Protein AF-K1TEZ9-F1 (afdb_monomer_lite)

Radius of gyration: 16.06 Å; chains: 1; bounding box: 47×26×39 Å

pLDDT: mean 75.33, std 18.77, range [28.69, 91.0]

Secondary structure (DSSP, 8-state):
-------------SS-TTSHHHHHHHHHHHHHHHHHTT--EEEEEE-SS-TTHHHHHHHHHHTT-EEEEEEE-----SS-SPPPPPPP-

Structure (mmCIF, N/CA/C/O backbone):
data_AF-K1TEZ9-F1
#
_entry.id   AF-K1TEZ9-F1
#
loop_
_atom_site.group_PDB
_atom_site.id
_atom_site.type_symbol
_atom_site.label_atom_id
_atom_site.label_alt_id
_atom_site.label_comp_id
_atom_site.label_asym_id
_atom_site.label_entity_id
_atom_site.label_seq_id
_atom_site.pdbx_PDB_ins_code
_atom_site.Cartn_x
_atom_site.Cartn_y
_atom_site.Cartn_z
_atom_site.occupancy
_atom_site.B_iso_or_equiv
_atom_site.auth_seq_id
_atom_site.auth_comp_id
_atom_site.auth_asym_id
_atom_site.auth_atom_id
_atom_site.pdbx_PDB_model_num
ATOM 1 N N . MET A 1 1 ? -20.405 14.024 -1.669 1.00 32.03 1 MET A N 1
ATOM 2 C CA . MET A 1 1 ? -20.476 12.709 -0.987 1.00 32.03 1 MET A CA 1
ATOM 3 C C . MET A 1 1 ? -19.624 11.634 -1.680 1.00 32.03 1 MET A C 1
ATOM 5 O O . MET A 1 1 ? -19.879 10.452 -1.524 1.00 32.03 1 MET A O 1
ATOM 9 N N . LEU A 1 2 ? -18.575 12.040 -2.402 1.00 28.69 2 LEU A N 1
ATOM 10 C CA . LEU A 1 2 ? -17.471 11.186 -2.825 1.00 28.69 2 LEU A CA 1
ATOM 11 C C . LEU A 1 2 ? -16.252 11.747 -2.102 1.00 28.69 2 LEU A C 1
ATOM 13 O O . LEU A 1 2 ? -16.038 12.960 -2.157 1.00 28.69 2 LEU A O 1
ATOM 17 N N . PHE A 1 3 ? -15.494 10.901 -1.411 1.00 34.38 3 PHE A N 1
ATOM 18 C CA . PHE A 1 3 ? -14.162 11.229 -0.909 1.00 34.38 3 PHE A CA 1
ATOM 19 C C . PHE A 1 3 ? -13.234 11.487 -2.113 1.00 34.38 3 PHE A C 1
ATOM 21 O O . PHE A 1 3 ? -12.391 10.678 -2.465 1.00 34.38 3 PHE A O 1
ATOM 28 N N . HIS A 1 4 ? -13.412 12.629 -2.778 1.00 31.86 4 HIS A N 1
ATOM 29 C CA . HIS A 1 4 ? -12.387 13.289 -3.590 1.00 31.86 4 HIS A CA 1
ATOM 30 C C . HIS A 1 4 ? -11.5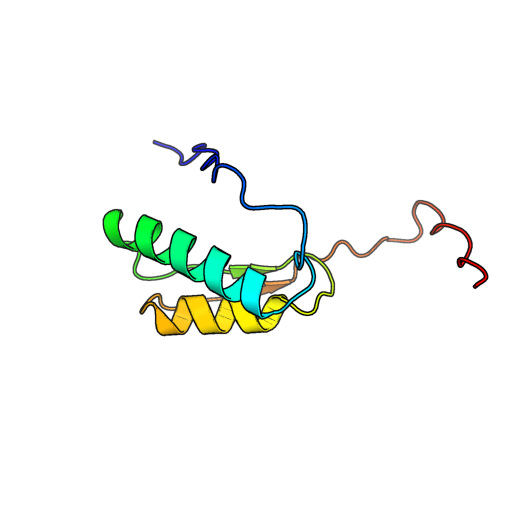00 14.178 -2.702 1.00 31.86 4 HIS A C 1
ATOM 32 O O . HIS A 1 4 ? -10.849 15.105 -3.176 1.00 31.86 4 HIS A O 1
ATOM 38 N N . GLY A 1 5 ? -11.472 13.897 -1.395 1.00 33.69 5 GLY A N 1
ATOM 39 C CA . GLY A 1 5 ? -10.514 14.477 -0.476 1.00 33.69 5 GLY A CA 1
ATOM 40 C C . GLY A 1 5 ? -9.137 13.950 -0.832 1.00 33.69 5 GLY A C 1
ATOM 41 O O . GLY A 1 5 ? -8.740 12.880 -0.376 1.00 33.69 5 GLY A O 1
ATOM 42 N N . GLN A 1 6 ? -8.411 14.711 -1.647 1.00 35.47 6 GLN A N 1
ATOM 43 C CA . GLN A 1 6 ? -6.966 14.738 -1.545 1.00 35.47 6 GLN A CA 1
ATOM 44 C C . GLN A 1 6 ? -6.656 15.076 -0.089 1.00 35.47 6 GLN A C 1
ATOM 46 O O . GLN A 1 6 ? -6.712 16.233 0.322 1.00 35.47 6 GLN A O 1
ATOM 51 N N . VAL A 1 7 ? -6.417 14.046 0.723 1.00 35.09 7 VAL A N 1
ATOM 52 C CA . VAL A 1 7 ? -5.757 14.218 2.007 1.00 35.09 7 VAL A CA 1
ATOM 53 C C . VAL A 1 7 ? -4.353 14.659 1.634 1.00 35.09 7 VAL A C 1
ATOM 55 O O . VAL A 1 7 ? -3.476 13.847 1.344 1.00 35.09 7 VAL A O 1
ATOM 58 N N . GLN A 1 8 ? -4.191 15.976 1.538 1.00 33.97 8 GLN A N 1
ATOM 59 C CA . GLN A 1 8 ? -2.916 16.658 1.494 1.00 33.97 8 GLN A CA 1
ATOM 60 C C . GLN A 1 8 ? -2.248 16.357 2.841 1.00 33.97 8 GLN A C 1
ATOM 62 O O . GLN A 1 8 ? -2.327 17.141 3.782 1.00 33.97 8 GLN A O 1
ATOM 67 N N . ALA A 1 9 ? -1.668 15.164 2.977 1.00 34.12 9 ALA A N 1
ATOM 68 C CA . ALA A 1 9 ? -0.746 14.875 4.056 1.00 34.12 9 ALA A CA 1
ATOM 69 C C . ALA A 1 9 ? 0.459 15.785 3.806 1.00 34.12 9 ALA A C 1
ATOM 71 O O . ALA A 1 9 ? 1.252 15.570 2.887 1.00 34.12 9 ALA A O 1
ATOM 72 N N . VAL A 1 10 ? 0.490 16.895 4.539 1.00 32.31 10 VAL A N 1
ATOM 73 C CA . VAL A 1 10 ? 1.550 17.892 4.488 1.00 32.31 10 VAL A CA 1
ATOM 74 C C . VAL A 1 10 ? 2.849 17.211 4.922 1.00 32.31 10 VAL A C 1
ATOM 76 O O . VAL A 1 10 ? 3.009 16.864 6.081 1.00 32.31 10 VAL A O 1
ATOM 79 N N . TRP A 1 11 ? 3.709 16.971 3.930 1.00 39.00 11 TRP A N 1
ATOM 80 C CA . TRP A 1 11 ? 5.172 17.008 3.956 1.00 39.00 11 TRP A CA 1
ATOM 81 C C . TRP A 1 11 ? 5.883 16.645 5.270 1.00 39.00 11 TRP A C 1
ATOM 83 O O . TRP A 1 11 ? 6.107 17.517 6.100 1.00 39.00 11 TRP A O 1
ATOM 93 N N . ASP A 1 12 ? 6.428 15.425 5.332 1.00 39.03 12 ASP A N 1
ATOM 94 C CA . ASP A 1 12 ? 7.635 15.129 6.112 1.00 39.03 12 ASP A CA 1
ATOM 95 C C . ASP A 1 12 ? 8.746 14.594 5.186 1.00 39.03 12 ASP A C 1
ATOM 97 O O . ASP A 1 12 ? 8.685 13.484 4.660 1.00 39.03 12 ASP A O 1
ATOM 101 N N . LEU A 1 13 ? 9.696 15.500 4.928 1.00 37.81 13 LEU A N 1
ATOM 102 C CA . LEU A 1 13 ? 11.149 15.375 4.736 1.00 37.81 13 LEU A CA 1
ATOM 103 C C . LEU A 1 13 ? 11.751 14.248 3.858 1.00 37.81 13 LEU A C 1
ATOM 105 O O . LEU A 1 13 ? 11.398 13.076 3.865 1.00 37.81 13 LEU A O 1
ATOM 109 N N . GLU A 1 14 ? 12.757 14.653 3.084 1.00 42.12 14 GLU A N 1
ATOM 110 C CA . GLU A 1 14 ? 13.416 13.977 1.958 1.00 42.12 14 GLU A CA 1
ATOM 111 C C . GLU A 1 14 ? 14.145 12.648 2.229 1.00 42.12 14 GLU A C 1
ATOM 113 O O . GLU A 1 14 ? 14.796 12.130 1.323 1.00 42.12 14 GLU A O 1
ATOM 118 N N . VAL A 1 15 ? 14.044 12.023 3.400 1.00 41.41 15 VAL A N 1
ATOM 119 C CA . VAL A 1 15 ? 14.919 10.888 3.731 1.00 41.41 15 VAL A CA 1
ATOM 120 C C . VAL A 1 15 ? 14.077 9.676 4.133 1.00 41.41 15 VAL A C 1
ATOM 122 O O . VAL A 1 15 ? 13.369 9.716 5.126 1.00 41.41 15 VAL A O 1
ATOM 125 N N . GLN A 1 16 ? 14.185 8.579 3.366 1.00 52.69 16 GLN A N 1
ATOM 126 C CA . GLN A 1 16 ? 13.594 7.240 3.608 1.00 52.69 16 GLN A CA 1
ATOM 127 C C . GLN A 1 16 ? 12.214 6.894 2.990 1.00 52.69 16 GLN A C 1
ATOM 129 O O . GLN A 1 16 ? 11.574 5.939 3.431 1.00 52.69 16 GLN A O 1
ATOM 134 N N . LYS A 1 17 ? 11.786 7.537 1.892 1.00 59.94 17 LYS A N 1
ATOM 135 C CA . LYS A 1 17 ? 10.545 7.170 1.151 1.00 59.94 17 LYS A CA 1
ATOM 136 C C . LYS A 1 17 ? 10.499 5.719 0.630 1.00 59.94 17 LYS A C 1
ATOM 138 O O . LYS A 1 17 ? 9.420 5.194 0.379 1.00 59.94 17 LYS A O 1
ATOM 143 N N . SER A 1 18 ? 11.652 5.066 0.476 1.00 68.12 18 SER A N 1
ATOM 144 C CA . SER A 1 18 ? 11.762 3.677 -0.008 1.00 68.12 18 SER A CA 1
ATOM 145 C C . SER A 1 18 ? 11.826 2.634 1.115 1.00 68.12 18 SER A C 1
ATOM 147 O O . SER A 1 18 ? 12.068 1.454 0.847 1.00 68.12 18 SER A O 1
ATOM 149 N N . THR A 1 19 ? 11.660 3.045 2.375 1.00 82.69 19 THR A N 1
ATOM 150 C CA . THR A 1 19 ? 11.732 2.125 3.517 1.00 82.69 19 THR A CA 1
ATOM 151 C C . THR A 1 19 ? 10.366 1.561 3.892 1.00 82.69 19 THR A C 1
ATOM 153 O O . THR A 1 19 ? 9.349 2.242 3.745 1.00 82.69 19 THR A O 1
ATOM 156 N N . PRO A 1 20 ? 10.320 0.328 4.428 1.00 83.38 20 PRO A N 1
ATOM 157 C CA . PRO A 1 20 ? 9.077 -0.248 4.935 1.00 83.38 20 PRO A CA 1
ATOM 158 C C . PRO A 1 20 ? 8.518 0.529 6.139 1.00 83.38 20 PRO A C 1
ATOM 160 O O . PRO A 1 20 ? 7.303 0.600 6.298 1.00 83.38 20 PRO A O 1
ATOM 163 N N . TYR A 1 21 ? 9.379 1.160 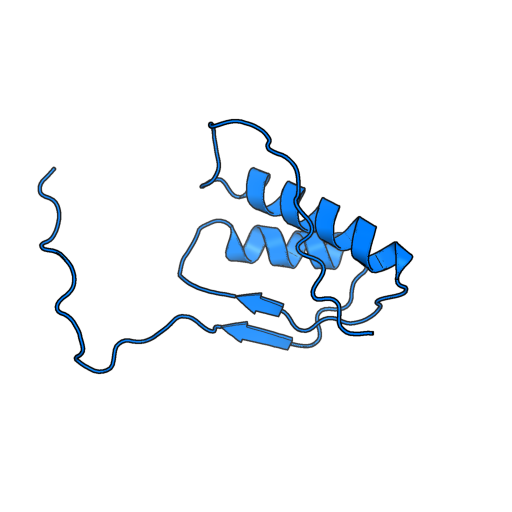6.947 1.00 83.88 21 TYR A N 1
ATOM 164 C CA . TYR A 1 21 ? 8.958 1.944 8.114 1.00 83.88 21 TYR A CA 1
ATOM 165 C C . TYR A 1 21 ? 8.135 3.179 7.721 1.00 83.88 21 TYR A C 1
ATOM 167 O O . TYR A 1 21 ? 7.076 3.433 8.291 1.00 83.88 21 TYR A O 1
ATOM 175 N N . ALA A 1 22 ? 8.561 3.901 6.680 1.00 84.06 22 ALA A N 1
ATOM 176 C CA . ALA A 1 22 ? 7.790 5.025 6.153 1.00 84.06 22 ALA A CA 1
ATOM 177 C C . ALA A 1 22 ? 6.405 4.585 5.637 1.00 84.06 22 ALA A C 1
ATOM 179 O O . ALA A 1 22 ? 5.412 5.281 5.851 1.00 84.06 22 ALA A O 1
ATOM 180 N N . ALA A 1 23 ? 6.322 3.408 5.003 1.00 84.19 23 ALA A N 1
ATOM 181 C CA . ALA A 1 23 ? 5.058 2.855 4.516 1.00 84.19 23 ALA A CA 1
ATOM 182 C C . ALA A 1 23 ? 4.089 2.508 5.660 1.00 84.19 23 ALA A C 1
ATOM 184 O O . ALA A 1 23 ? 2.892 2.768 5.543 1.00 84.19 23 ALA A O 1
ATOM 185 N N . GLN A 1 24 ? 4.604 1.972 6.771 1.00 85.81 24 GLN A N 1
ATOM 186 C CA . GLN A 1 24 ? 3.814 1.712 7.974 1.00 85.81 24 GLN A CA 1
ATOM 187 C C . GLN A 1 24 ? 3.233 3.007 8.557 1.00 85.81 24 GLN A C 1
ATOM 189 O O . GLN A 1 24 ? 2.022 3.100 8.734 1.00 85.81 24 GLN A O 1
ATOM 194 N N . MET A 1 25 ? 4.066 4.027 8.787 1.00 86.44 25 MET A N 1
ATOM 195 C CA . MET A 1 25 ? 3.621 5.305 9.366 1.00 86.44 25 MET A CA 1
ATOM 196 C C . MET A 1 25 ? 2.539 5.992 8.515 1.00 86.44 25 MET A C 1
ATOM 198 O O . MET A 1 25 ? 1.557 6.529 9.041 1.00 86.44 25 MET A O 1
ATOM 202 N N . ALA A 1 26 ? 2.688 5.942 7.188 1.00 84.50 26 ALA A N 1
ATOM 203 C CA . ALA A 1 26 ? 1.692 6.462 6.255 1.00 84.50 26 ALA A CA 1
ATOM 204 C C . ALA A 1 26 ? 0.364 5.686 6.336 1.00 84.50 26 ALA A C 1
ATOM 206 O O . ALA A 1 26 ? -0.707 6.296 6.387 1.00 84.50 26 ALA A O 1
ATOM 207 N N . ALA A 1 27 ? 0.427 4.352 6.388 1.00 86.75 27 ALA A N 1
ATOM 208 C CA . ALA A 1 27 ? -0.748 3.493 6.504 1.00 86.75 27 ALA A CA 1
ATOM 209 C C . ALA A 1 27 ? -1.488 3.689 7.837 1.00 86.75 27 ALA A C 1
ATOM 211 O O . ALA A 1 27 ? -2.713 3.779 7.841 1.00 86.75 27 ALA A O 1
ATOM 212 N N . GLU A 1 28 ? -0.770 3.834 8.953 1.00 85.44 28 GLU A N 1
ATOM 213 C CA . GLU A 1 28 ? -1.365 4.102 10.268 1.00 85.44 28 GLU A CA 1
ATOM 214 C C . GLU A 1 28 ? -2.099 5.444 10.306 1.00 85.44 28 GLU A C 1
ATOM 216 O O . GLU A 1 28 ? -3.198 5.551 10.851 1.00 85.44 28 GLU A O 1
ATOM 221 N N . THR A 1 29 ? -1.515 6.481 9.704 1.00 86.19 29 THR A N 1
ATOM 222 C CA . THR A 1 29 ? -2.144 7.806 9.635 1.00 86.19 29 THR A CA 1
ATOM 223 C C . THR A 1 29 ? -3.429 7.758 8.807 1.00 86.19 29 THR A C 1
ATOM 225 O O . THR A 1 29 ? -4.461 8.289 9.222 1.00 86.19 29 THR A O 1
ATOM 228 N N . ALA A 1 30 ? -3.395 7.055 7.670 1.00 84.00 30 ALA A N 1
ATOM 229 C CA . ALA A 1 30 ? -4.571 6.836 6.834 1.00 84.00 30 ALA A CA 1
ATOM 230 C C . ALA A 1 30 ? -5.655 6.015 7.558 1.00 84.00 30 ALA A C 1
ATOM 232 O O . ALA A 1 30 ? -6.833 6.366 7.496 1.00 84.00 30 ALA A O 1
ATOM 233 N N . ALA A 1 31 ? -5.268 4.967 8.290 1.00 85.50 31 ALA A N 1
ATOM 234 C CA . ALA A 1 31 ? -6.191 4.142 9.064 1.00 85.50 31 ALA A CA 1
ATOM 235 C C . ALA A 1 31 ? -6.866 4.932 10.193 1.00 85.50 31 ALA A C 1
ATOM 237 O O . ALA A 1 31 ? -8.077 4.835 10.371 1.00 85.50 31 ALA A O 1
ATOM 238 N N . LYS A 1 32 ? -6.119 5.778 10.914 1.00 85.12 32 LYS A N 1
ATOM 239 C CA . LYS A 1 32 ? -6.681 6.648 11.962 1.00 85.12 32 LYS A CA 1
ATOM 240 C C . LYS A 1 32 ? -7.740 7.598 11.405 1.00 85.12 32 LYS A C 1
ATOM 242 O O . LYS A 1 32 ? -8.797 7.744 12.011 1.00 85.12 32 LYS A O 1
ATOM 247 N N . ALA A 1 33 ? -7.498 8.193 10.236 1.00 84.75 33 ALA A N 1
ATOM 248 C CA . ALA A 1 33 ? -8.503 9.011 9.559 1.00 84.75 33 ALA A CA 1
ATOM 249 C C . ALA A 1 33 ? -9.724 8.176 9.124 1.00 84.75 33 ALA A C 1
ATOM 251 O O . ALA A 1 33 ? -10.862 8.603 9.297 1.00 84.75 33 ALA A O 1
ATOM 252 N N . ALA A 1 34 ? -9.506 6.959 8.620 1.00 83.31 34 ALA A N 1
ATOM 253 C CA . ALA A 1 34 ? -10.568 6.042 8.206 1.00 83.31 34 ALA A CA 1
ATOM 254 C C . ALA A 1 34 ? -11.472 5.581 9.368 1.00 83.31 34 ALA A C 1
ATOM 256 O O . ALA A 1 34 ? -12.687 5.462 9.188 1.00 83.31 34 ALA A O 1
ATOM 257 N N . LEU A 1 35 ? -10.909 5.381 10.565 1.00 81.75 35 LEU A N 1
ATOM 258 C CA . LEU A 1 35 ? -11.656 5.001 11.770 1.00 81.75 35 LEU A CA 1
ATOM 259 C C . LEU A 1 35 ? -12.661 6.077 12.196 1.00 81.75 35 LEU A C 1
ATOM 261 O O . LEU A 1 35 ? -13.780 5.742 12.583 1.00 81.75 35 LEU A O 1
ATOM 265 N N 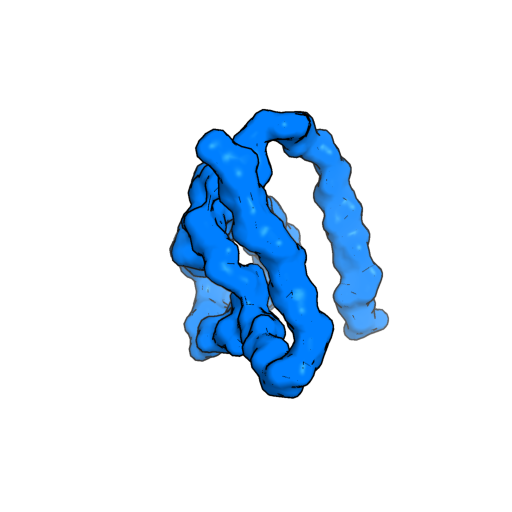. VAL A 1 36 ? -12.314 7.363 12.056 1.00 83.31 3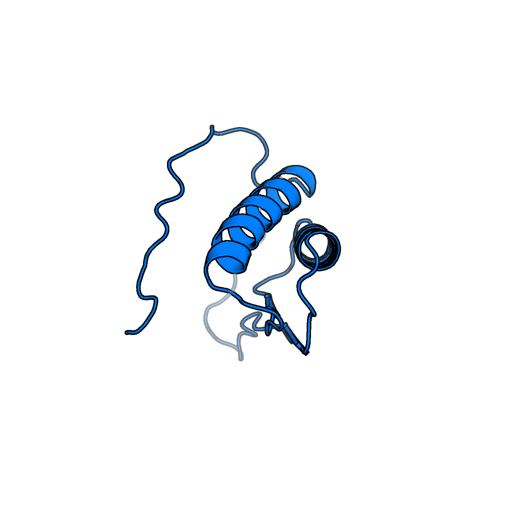6 VAL A N 1
ATOM 266 C CA . VAL A 1 36 ? -13.240 8.484 12.327 1.00 83.31 36 VAL A CA 1
ATOM 267 C C . VAL A 1 36 ? -14.477 8.414 11.425 1.00 83.31 36 VAL A C 1
ATOM 269 O O . VAL A 1 36 ? -15.565 8.833 11.812 1.00 83.31 36 VAL A O 1
ATOM 272 N N . HIS A 1 37 ? -14.333 7.833 10.235 1.00 80.12 37 HIS A N 1
ATOM 273 C CA . HIS A 1 37 ? -15.415 7.652 9.273 1.00 80.12 37 HIS A CA 1
ATOM 274 C C . HIS A 1 37 ? -16.159 6.314 9.418 1.00 80.12 37 HIS A C 1
ATOM 276 O O . HIS A 1 37 ? -17.054 6.031 8.624 1.00 80.12 37 HIS A O 1
ATOM 282 N N . GLY A 1 38 ? -15.830 5.500 10.428 1.00 80.75 38 GLY A N 1
ATOM 283 C CA . GLY A 1 38 ? -16.527 4.244 10.720 1.00 80.75 38 GLY A CA 1
ATOM 284 C C . GLY A 1 38 ? -16.254 3.119 9.717 1.00 80.75 38 GLY A C 1
ATOM 285 O O . GLY A 1 38 ? -17.060 2.194 9.600 1.00 80.75 38 GLY A O 1
ATOM 286 N N . LEU A 1 39 ? -15.141 3.189 8.981 1.00 78.69 39 LEU A N 1
ATOM 287 C CA . LEU A 1 39 ? -14.746 2.153 8.030 1.00 78.69 39 LEU A CA 1
ATOM 288 C C . LEU A 1 39 ? -14.304 0.887 8.775 1.00 78.69 39 LEU A C 1
ATOM 290 O O . LEU A 1 39 ? -13.329 0.908 9.519 1.00 78.69 39 LEU A O 1
ATOM 294 N N . LYS A 1 40 ? -15.032 -0.213 8.557 1.00 80.38 40 LYS A N 1
ATOM 295 C CA . LYS A 1 40 ? -14.742 -1.532 9.150 1.00 80.38 40 LYS A CA 1
ATOM 296 C C . LYS A 1 40 ? -14.003 -2.461 8.194 1.00 80.38 40 LYS A C 1
ATOM 298 O O . LYS A 1 40 ? -13.198 -3.271 8.630 1.00 80.38 40 LYS A O 1
ATOM 303 N N . SER A 1 41 ? -14.267 -2.330 6.897 1.00 84.12 41 SER A N 1
ATOM 304 C CA . SER A 1 41 ? -13.775 -3.249 5.873 1.00 84.12 41 SER A CA 1
ATOM 305 C C . SER A 1 41 ? -13.274 -2.470 4.664 1.00 84.12 41 SER A C 1
ATOM 307 O O . SER A 1 41 ? -13.945 -1.535 4.221 1.00 84.12 41 SER A O 1
ATOM 309 N N . VAL A 1 42 ? -12.097 -2.827 4.143 1.00 83.81 42 VAL A N 1
ATOM 310 C CA . VAL A 1 42 ? -11.440 -2.094 3.050 1.00 83.81 42 VAL A CA 1
ATOM 311 C C . VAL A 1 42 ? -10.867 -3.055 2.006 1.00 83.81 42 VAL A C 1
ATOM 313 O O . VAL A 1 42 ? -10.291 -4.095 2.332 1.00 83.81 42 VAL A O 1
ATOM 316 N N . ASP A 1 43 ? -11.007 -2.673 0.737 1.00 86.44 43 ASP A N 1
ATOM 317 C CA . ASP A 1 43 ? -10.332 -3.304 -0.396 1.00 86.44 43 ASP A CA 1
ATOM 318 C C . ASP A 1 43 ? -8.990 -2.616 -0.658 1.00 86.44 43 ASP A C 1
ATOM 320 O O . ASP A 1 43 ? -8.923 -1.406 -0.893 1.00 86.44 43 ASP A O 1
ATOM 324 N N . VAL A 1 44 ? -7.906 -3.390 -0.639 1.00 86.06 44 VAL A N 1
ATOM 325 C CA . VAL A 1 44 ? -6.549 -2.868 -0.805 1.00 86.06 44 VAL A CA 1
ATOM 326 C C . VAL A 1 44 ? -6.103 -3.028 -2.253 1.00 86.06 44 VAL A C 1
ATOM 328 O O . VAL A 1 44 ? -5.951 -4.140 -2.759 1.00 86.06 44 VAL A O 1
ATOM 331 N N . PHE A 1 45 ? -5.829 -1.901 -2.907 1.00 88.06 45 PHE A N 1
ATOM 332 C CA . PHE A 1 45 ? -5.268 -1.856 -4.255 1.00 88.06 45 PHE A CA 1
ATOM 333 C C . PHE A 1 45 ? -3.785 -1.500 -4.191 1.00 88.06 45 PHE A C 1
ATOM 335 O O . PHE A 1 45 ? -3.419 -0.382 -3.829 1.00 88.06 45 PHE A O 1
ATOM 342 N N . VAL A 1 46 ? -2.923 -2.442 -4.565 1.00 86.69 46 VAL A N 1
ATOM 343 C CA . VAL A 1 46 ? -1.472 -2.233 -4.587 1.00 86.69 46 VAL A CA 1
ATOM 344 C C . VAL A 1 46 ? -1.014 -1.926 -6.004 1.00 86.69 46 VAL A C 1
ATOM 346 O O . VAL A 1 46 ? -1.448 -2.576 -6.948 1.00 86.69 46 VAL A O 1
ATOM 349 N N . LYS A 1 47 ? -0.106 -0.960 -6.161 1.00 84.62 47 LYS A N 1
ATOM 350 C CA . LYS A 1 47 ? 0.539 -0.667 -7.443 1.00 84.62 47 LYS A CA 1
ATOM 351 C C . LYS A 1 47 ? 2.047 -0.833 -7.347 1.00 84.62 47 LYS A C 1
ATOM 353 O O . LYS A 1 47 ? 2.693 -0.156 -6.554 1.00 84.62 47 LYS A O 1
ATOM 358 N N . GLY A 1 48 ? 2.590 -1.650 -8.242 1.00 76.38 48 GLY A N 1
ATOM 359 C CA . GLY A 1 48 ? 4.018 -1.779 -8.477 1.00 76.38 48 GLY A CA 1
ATOM 360 C C . GLY A 1 48 ? 4.746 -2.670 -7.464 1.00 76.38 48 GLY A C 1
ATOM 361 O O . GLY A 1 48 ? 4.283 -2.883 -6.340 1.00 76.38 48 GLY A O 1
ATOM 362 N N . PRO A 1 49 ? 5.918 -3.198 -7.852 1.00 80.19 49 PRO A N 1
ATOM 363 C CA . PRO A 1 49 ? 6.807 -3.889 -6.933 1.00 80.19 49 PRO A CA 1
ATOM 364 C C . PRO A 1 49 ? 7.514 -2.873 -6.022 1.00 80.19 49 PRO A C 1
ATOM 366 O O . PRO A 1 49 ? 8.096 -1.898 -6.498 1.00 80.19 49 PRO A O 1
ATOM 369 N N . GLY A 1 50 ? 7.489 -3.101 -4.708 1.00 80.94 50 GLY A N 1
ATOM 370 C CA . GLY A 1 50 ? 8.149 -2.224 -3.741 1.00 80.94 50 GLY A CA 1
ATOM 371 C C . GLY A 1 50 ? 8.204 -2.817 -2.335 1.00 80.94 50 GLY A C 1
ATOM 372 O O . GLY A 1 50 ? 7.332 -3.586 -1.933 1.00 80.94 50 GLY A O 1
ATOM 373 N N . SER A 1 51 ? 9.226 -2.422 -1.576 1.00 78.62 51 SER A N 1
ATOM 374 C CA . SER A 1 51 ? 9.495 -2.848 -0.191 1.00 78.62 51 SER A CA 1
ATOM 375 C C . SER A 1 51 ? 8.384 -2.480 0.803 1.00 78.62 51 SER A C 1
ATOM 377 O O . SER A 1 51 ? 8.256 -3.116 1.844 1.00 78.62 51 SER A O 1
ATOM 379 N N . GLY A 1 52 ? 7.567 -1.469 0.493 1.00 83.38 52 GLY A N 1
ATOM 380 C CA . GLY A 1 52 ? 6.489 -0.985 1.362 1.00 83.38 52 GLY A CA 1
ATOM 381 C C . GLY A 1 52 ? 5.160 -1.741 1.254 1.00 83.38 52 GLY A C 1
ATOM 382 O O . GLY A 1 52 ? 4.265 -1.485 2.055 1.00 83.38 52 GLY A O 1
ATOM 383 N N . ARG A 1 53 ? 5.005 -2.665 0.291 1.00 84.12 53 ARG A N 1
ATOM 384 C CA . ARG A 1 53 ? 3.722 -3.338 0.011 1.00 84.12 53 ARG A CA 1
ATOM 385 C C . ARG A 1 53 ? 3.176 -4.095 1.217 1.00 84.12 53 ARG A C 1
ATOM 387 O O . ARG A 1 53 ? 2.045 -3.869 1.630 1.00 84.12 53 ARG A O 1
ATOM 394 N N . GLU A 1 54 ? 3.971 -5.004 1.767 1.00 85.38 54 GLU A N 1
ATOM 395 C CA . GLU A 1 54 ? 3.522 -5.841 2.882 1.00 85.38 54 GLU A CA 1
ATOM 396 C C . GLU A 1 54 ? 3.456 -5.064 4.194 1.00 85.38 54 GLU A C 1
ATOM 398 O O . GLU A 1 54 ? 2.536 -5.276 4.980 1.00 85.38 54 GLU A O 1
ATOM 403 N N . ALA A 1 55 ? 4.396 -4.140 4.413 1.00 86.88 55 ALA A N 1
ATOM 404 C CA . ALA A 1 55 ? 4.428 -3.309 5.612 1.00 86.88 55 ALA A CA 1
ATOM 405 C C . ALA A 1 55 ? 3.144 -2.476 5.753 1.00 86.88 55 ALA A C 1
ATOM 407 O O . ALA A 1 55 ? 2.548 -2.449 6.827 1.00 86.88 55 ALA A O 1
ATOM 408 N N . ALA A 1 56 ? 2.665 -1.878 4.657 1.00 85.38 56 ALA A N 1
ATOM 409 C CA . ALA A 1 56 ? 1.420 -1.116 4.651 1.00 85.38 56 ALA A CA 1
ATOM 410 C C . ALA A 1 56 ? 0.189 -1.997 4.926 1.00 85.38 56 ALA A C 1
ATOM 412 O O . ALA A 1 56 ? -0.656 -1.631 5.736 1.00 85.38 56 ALA A O 1
ATOM 413 N N . ILE A 1 57 ? 0.094 -3.177 4.299 1.00 87.12 57 ILE A N 1
ATOM 414 C CA . ILE A 1 57 ? -1.048 -4.091 4.494 1.00 87.12 57 ILE A CA 1
ATOM 415 C C . ILE A 1 57 ? -1.129 -4.560 5.950 1.00 87.12 57 ILE A C 1
ATOM 417 O O . ILE A 1 57 ? -2.204 -4.545 6.547 1.00 87.12 57 ILE A O 1
ATOM 421 N N . ARG A 1 58 ? 0.011 -4.934 6.540 1.00 87.75 58 ARG A N 1
ATOM 422 C CA . ARG A 1 58 ? 0.072 -5.372 7.940 1.00 87.75 58 ARG A CA 1
ATOM 423 C C . ARG A 1 58 ? -0.276 -4.240 8.906 1.00 87.75 58 ARG A C 1
ATOM 425 O O . ARG A 1 58 ? -0.980 -4.477 9.880 1.00 87.75 58 ARG A O 1
ATOM 432 N N . ALA A 1 59 ? 0.167 -3.015 8.623 1.00 87.88 59 ALA A N 1
ATOM 433 C CA . ALA A 1 59 ? -0.165 -1.845 9.432 1.00 87.88 59 ALA A CA 1
ATOM 434 C C . ALA A 1 59 ? -1.675 -1.547 9.429 1.00 87.88 59 ALA A C 1
ATOM 436 O O . ALA A 1 59 ? -2.251 -1.284 10.481 1.00 87.88 59 ALA A O 1
ATOM 437 N N . LEU A 1 60 ? -2.339 -1.665 8.271 1.00 85.38 60 LEU A N 1
ATOM 438 C CA . LEU A 1 60 ? -3.795 -1.501 8.167 1.00 85.38 60 LEU A CA 1
ATOM 439 C C . LEU A 1 60 ? -4.553 -2.544 9.003 1.00 85.38 60 LEU A C 1
ATOM 441 O O . LEU A 1 60 ? -5.499 -2.190 9.707 1.00 85.38 60 LEU A O 1
ATOM 445 N N . GLN A 1 61 ? -4.102 -3.802 8.978 1.00 86.56 61 GLN A N 1
ATOM 446 C CA . GLN A 1 61 ? -4.665 -4.867 9.815 1.00 86.56 61 GLN A CA 1
ATOM 447 C C . GLN A 1 61 ? -4.437 -4.601 11.311 1.00 86.56 61 GLN A C 1
ATOM 449 O O . GLN A 1 61 ? -5.350 -4.777 12.114 1.00 86.56 61 GLN A O 1
ATOM 454 N N . ALA A 1 62 ? -3.249 -4.122 11.694 1.00 86.69 62 ALA A N 1
ATOM 455 C CA . ALA A 1 62 ? -2.926 -3.783 13.082 1.00 86.69 62 ALA A CA 1
ATOM 456 C C . ALA A 1 62 ? -3.779 -2.626 13.634 1.00 86.69 62 ALA A C 1
ATOM 458 O O . ALA A 1 62 ? -4.054 -2.579 14.831 1.00 86.69 62 ALA A O 1
ATOM 459 N N . CYS A 1 63 ? -4.238 -1.713 12.772 1.00 82.25 63 CYS A N 1
ATOM 460 C CA . CYS A 1 63 ? -5.166 -0.643 13.140 1.00 82.25 63 CYS A CA 1
ATOM 461 C C . CYS A 1 63 ? -6.633 -1.098 13.282 1.00 82.25 63 CYS A C 1
ATOM 463 O O . CYS A 1 63 ? -7.487 -0.262 13.575 1.00 82.25 63 CYS A O 1
ATOM 465 N N . GLY A 1 64 ? -6.937 -2.389 13.100 1.00 81.12 64 GLY A N 1
ATOM 466 C CA . GLY A 1 64 ? -8.280 -2.942 13.303 1.00 81.12 64 GLY A CA 1
ATOM 467 C C . GLY A 1 64 ? -9.229 -2.757 12.117 1.00 81.12 64 GLY A C 1
ATOM 468 O O . GLY A 1 64 ? -10.442 -2.745 12.308 1.00 81.12 64 GLY A O 1
ATOM 469 N N . ILE A 1 65 ? -8.688 -2.590 10.907 1.00 84.94 65 ILE A N 1
ATOM 470 C CA . ILE A 1 65 ? -9.461 -2.559 9.662 1.00 84.94 65 ILE A CA 1
ATOM 471 C C . ILE A 1 65 ? -9.392 -3.941 9.006 1.00 84.94 65 ILE A C 1
ATOM 473 O O . ILE A 1 65 ? -8.300 -4.443 8.723 1.00 84.94 65 ILE A O 1
ATOM 477 N N . ASP A 1 66 ? -10.549 -4.533 8.707 1.00 84.50 66 ASP A N 1
ATOM 478 C CA . ASP A 1 66 ? -10.617 -5.821 8.022 1.00 84.50 66 ASP A CA 1
ATOM 479 C C . ASP A 1 66 ? -10.283 -5.665 6.534 1.00 84.50 66 ASP A C 1
ATOM 481 O O . ASP A 1 66 ? -10.950 -4.949 5.779 1.00 84.50 66 ASP A O 1
ATOM 485 N N . VAL A 1 67 ? -9.241 -6.365 6.090 1.00 84.25 67 VAL A N 1
ATOM 486 C CA . VAL A 1 67 ? -8.838 -6.398 4.680 1.00 84.25 67 VAL A CA 1
ATOM 487 C C . VAL A 1 67 ? -9.628 -7.494 3.971 1.00 84.25 67 VAL A C 1
ATOM 489 O O . VAL A 1 67 ? -9.367 -8.677 4.175 1.00 84.25 67 VAL A O 1
ATOM 492 N N . VAL A 1 68 ? -10.587 -7.102 3.128 1.00 86.38 68 VAL A N 1
ATOM 493 C CA . VAL A 1 68 ? -11.480 -8.047 2.427 1.00 86.38 68 VAL A CA 1
ATOM 494 C C . VAL A 1 68 ? -10.814 -8.618 1.183 1.00 86.38 68 VAL A C 1
ATOM 496 O O . VAL A 1 68 ? -10.880 -9.819 0.925 1.00 86.38 68 VAL A O 1
ATOM 499 N N . SER A 1 69 ? -10.152 -7.766 0.400 1.00 85.62 69 SER A N 1
ATOM 500 C CA . SER A 1 69 ? -9.434 -8.200 -0.791 1.00 85.62 69 SER A CA 1
ATOM 501 C C . SER A 1 69 ? -8.136 -7.429 -0.986 1.00 85.62 69 SER A C 1
ATOM 503 O O . SER A 1 69 ? -8.025 -6.249 -0.653 1.00 85.62 69 SER A O 1
ATOM 505 N N . ILE A 1 70 ? -7.137 -8.122 -1.533 1.00 87.12 70 ILE A N 1
ATOM 506 C CA . ILE A 1 70 ? -5.862 -7.536 -1.942 1.00 87.12 70 ILE A CA 1
ATOM 507 C C . ILE A 1 70 ? -5.769 -7.708 -3.453 1.00 87.12 70 ILE A C 1
ATOM 509 O O . ILE A 1 70 ? -5.630 -8.825 -3.951 1.00 87.12 70 ILE A O 1
ATOM 513 N N . LYS A 1 71 ? -5.856 -6.601 -4.189 1.00 86.88 71 LYS A N 1
ATOM 514 C CA . LYS A 1 71 ? -5.760 -6.582 -5.650 1.00 86.88 71 LYS A CA 1
ATOM 515 C C . LYS A 1 71 ? -4.470 -5.901 -6.070 1.00 86.88 71 LYS A C 1
ATOM 517 O O . LYS A 1 71 ? -4.218 -4.746 -5.730 1.00 86.88 71 LYS A O 1
ATOM 522 N N . ASP A 1 72 ? -3.656 -6.623 -6.828 1.00 85.56 72 ASP A N 1
ATOM 523 C CA . ASP A 1 72 ? -2.485 -6.055 -7.480 1.00 85.56 72 ASP A CA 1
ATOM 524 C C . ASP A 1 72 ? -2.897 -5.408 -8.800 1.00 85.56 72 ASP A C 1
ATOM 526 O O . ASP A 1 72 ? -3.357 -6.082 -9.718 1.00 85.56 72 ASP A O 1
ATOM 530 N N . VAL A 1 73 ? -2.743 -4.093 -8.882 1.00 85.00 73 VAL A N 1
ATOM 531 C CA . VAL A 1 73 ? -3.037 -3.284 -10.067 1.00 85.00 73 VAL A CA 1
ATOM 532 C C . VAL A 1 73 ? -1.732 -2.787 -10.694 1.00 85.00 73 VAL A C 1
ATOM 534 O O . VAL A 1 73 ? -1.658 -1.673 -11.219 1.00 85.00 73 VAL A O 1
ATOM 537 N N . THR A 1 74 ? -0.663 -3.5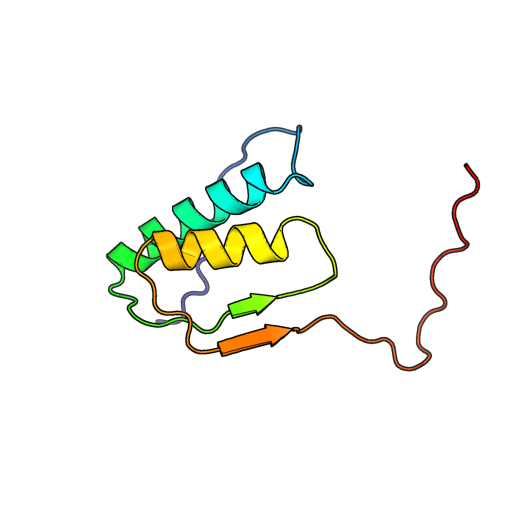86 -10.606 1.00 85.31 74 THR A N 1
ATOM 538 C CA . THR A 1 74 ? 0.593 -3.301 -11.301 1.00 85.31 74 THR A CA 1
ATOM 539 C C . THR A 1 74 ? 0.353 -3.315 -12.814 1.00 85.31 74 THR A C 1
ATOM 541 O O . THR A 1 74 ? -0.078 -4.336 -13.352 1.00 85.31 74 THR A O 1
ATOM 544 N N . PRO A 1 75 ? 0.617 -2.205 -13.527 1.00 84.06 75 PRO A N 1
ATOM 545 C CA . PRO A 1 75 ? 0.401 -2.153 -14.965 1.00 84.06 75 PRO A CA 1
ATOM 546 C C . PRO A 1 75 ? 1.380 -3.096 -15.670 1.00 84.06 75 PRO A C 1
ATOM 548 O O . PRO A 1 75 ? 2.593 -2.891 -15.620 1.00 84.06 75 PRO A O 1
ATOM 551 N N . VAL A 1 76 ? 0.852 -4.124 -16.337 1.00 83.94 76 VAL A N 1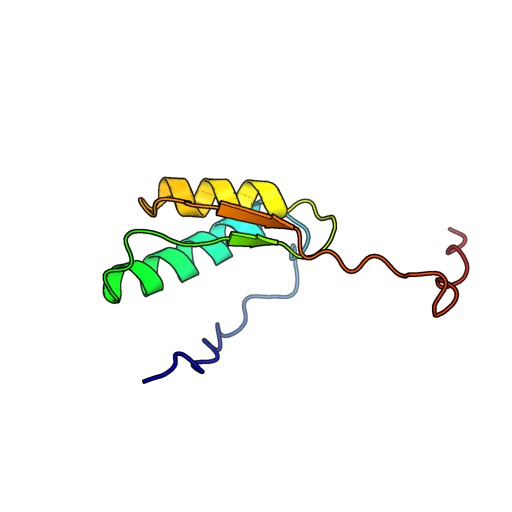
ATOM 552 C CA . VAL A 1 76 ? 1.630 -5.016 -17.203 1.00 83.94 76 VAL A CA 1
ATOM 553 C C . VAL A 1 76 ? 1.619 -4.434 -18.620 1.00 83.94 76 VAL A C 1
ATOM 555 O O . VAL A 1 76 ? 0.554 -4.348 -19.232 1.00 83.94 76 VAL A O 1
ATOM 558 N N . PRO A 1 77 ? 2.767 -3.998 -19.166 1.00 83.75 77 PRO A N 1
ATOM 559 C CA . PRO A 1 77 ? 2.808 -3.448 -20.513 1.00 83.75 77 PRO A CA 1
ATOM 560 C C . PRO A 1 77 ? 2.687 -4.566 -21.561 1.00 83.75 77 PRO A C 1
ATOM 562 O O . PRO A 1 77 ? 3.569 -5.414 -21.683 1.00 83.75 77 PRO A O 1
ATOM 565 N N . HIS A 1 78 ? 1.627 -4.539 -22.370 1.00 81.06 78 HIS A N 1
ATOM 566 C CA . HIS A 1 78 ? 1.460 -5.423 -23.529 1.00 81.06 78 HIS A CA 1
ATOM 567 C C . HIS A 1 78 ? 2.269 -4.893 -24.724 1.00 81.06 78 HIS A C 1
ATOM 569 O O . HIS A 1 78 ? 1.729 -4.194 -25.574 1.00 81.06 78 HIS A O 1
ATOM 575 N N . ASN A 1 79 ? 3.581 -5.163 -24.754 1.00 78.56 79 ASN A N 1
ATOM 576 C CA . ASN A 1 79 ? 4.503 -4.750 -25.831 1.00 78.56 79 ASN A CA 1
ATOM 577 C C . ASN A 1 79 ? 4.394 -3.260 -26.240 1.00 78.56 79 ASN A C 1
ATOM 579 O O . ASN A 1 79 ? 4.502 -2.920 -27.415 1.00 78.56 79 ASN A O 1
ATOM 583 N N . GLY A 1 80 ? 4.164 -2.376 -25.259 1.00 83.38 80 GLY A N 1
ATOM 584 C CA . GLY A 1 80 ? 4.054 -0.926 -25.450 1.00 83.38 80 GLY A CA 1
ATOM 585 C C . GLY A 1 80 ? 5.414 -0.221 -25.565 1.00 83.38 80 GLY A C 1
ATOM 586 O O . GLY A 1 80 ? 6.333 -0.695 -26.229 1.00 83.38 80 GLY A O 1
ATOM 587 N N . CYS A 1 81 ? 5.569 0.929 -24.903 1.00 79.19 81 CYS A N 1
ATOM 588 C CA . CYS A 1 81 ? 6.823 1.686 -24.916 1.00 79.19 81 CYS A CA 1
ATOM 589 C C . CYS A 1 81 ? 8.006 0.840 -24.417 1.00 79.19 81 CYS A C 1
ATOM 591 O O . CYS A 1 81 ? 7.944 0.222 -23.352 1.00 79.19 81 CYS A O 1
ATOM 593 N N . ARG A 1 82 ? 9.114 0.857 -25.170 1.00 87.81 82 ARG A N 1
ATOM 594 C CA . ARG A 1 82 ? 10.365 0.193 -24.788 1.00 87.81 82 ARG A CA 1
ATOM 595 C C . ARG A 1 82 ? 10.834 0.717 -23.420 1.00 87.81 82 ARG A C 1
ATOM 597 O O . ARG A 1 82 ? 11.040 1.927 -23.298 1.00 87.81 82 ARG A O 1
ATOM 604 N N . PRO A 1 83 ? 11.064 -0.155 -22.418 1.00 86.56 83 PRO A N 1
ATOM 605 C CA . PRO A 1 83 ? 11.639 0.261 -21.146 1.00 86.56 83 PRO A CA 1
ATOM 606 C C . PRO A 1 83 ? 12.968 1.000 -21.349 1.00 86.56 83 PRO A C 1
ATOM 608 O O . PRO A 1 83 ? 13.724 0.661 -22.270 1.00 86.56 83 PRO A O 1
ATOM 611 N N . PRO A 1 84 ? 13.278 2.002 -20.508 1.00 89.81 84 PRO A N 1
ATOM 612 C CA . PRO A 1 84 ? 14.508 2.768 -20.632 1.00 89.81 84 PRO A CA 1
ATOM 613 C C . PRO A 1 84 ? 15.724 1.839 -20.604 1.00 89.81 84 PRO A C 1
ATOM 615 O O . PRO A 1 84 ? 15.751 0.830 -19.894 1.00 89.81 84 PRO A O 1
ATOM 618 N N . LYS A 1 85 ? 16.740 2.176 -21.407 1.00 91.00 85 LYS A N 1
ATOM 619 C CA . LYS A 1 85 ? 17.991 1.412 -21.485 1.00 91.00 85 LYS A CA 1
ATOM 620 C C . LYS A 1 85 ? 18.525 1.177 -20.071 1.00 91.00 85 LYS A C 1
ATOM 622 O O . LYS A 1 85 ? 18.650 2.127 -19.301 1.00 91.00 85 LYS A O 1
ATOM 627 N N . ARG A 1 86 ? 18.856 -0.081 -19.750 1.00 89.19 86 ARG A N 1
ATOM 628 C CA . ARG A 1 86 ? 19.412 -0.464 -18.444 1.00 89.19 86 ARG A CA 1
ATOM 629 C C . ARG A 1 86 ? 20.549 0.489 -18.078 1.00 89.19 86 ARG A C 1
ATOM 631 O O . ARG A 1 86 ? 21.506 0.635 -18.845 1.00 89.19 86 ARG A O 1
ATOM 638 N N . ARG A 1 87 ? 20.422 1.137 -16.919 1.00 87.69 87 ARG A N 1
ATOM 639 C CA . ARG A 1 87 ? 21.446 2.033 -16.386 1.00 87.69 87 ARG A CA 1
ATOM 640 C C . ARG A 1 87 ? 22.742 1.239 -16.220 1.00 87.69 87 ARG A C 1
ATOM 642 O O . ARG A 1 87 ? 22.730 0.160 -15.630 1.00 87.69 87 ARG A O 1
ATOM 649 N N . ARG A 1 88 ? 23.833 1.754 -16.784 1.00 86.94 88 ARG A N 1
ATOM 650 C CA . ARG A 1 88 ? 25.180 1.263 -16.486 1.00 86.94 88 ARG A CA 1
ATOM 651 C C . ARG A 1 88 ? 25.603 1.943 -15.192 1.00 86.94 88 ARG A C 1
ATOM 653 O O . ARG A 1 88 ? 25.506 3.168 -15.105 1.00 86.94 88 ARG A O 1
ATOM 660 N N . VAL A 1 89 ? 25.930 1.135 -14.195 1.00 76.94 89 VAL A N 1
ATOM 661 C CA . VAL A 1 89 ? 26.621 1.574 -12.983 1.00 76.94 89 VAL A CA 1
ATOM 662 C C . VAL A 1 89 ? 28.089 1.265 -13.196 1.00 76.94 89 VAL A C 1
ATOM 664 O O . VAL A 1 89 ? 28.342 0.181 -13.775 1.00 76.94 89 VAL A O 1
#

Organism: NCBI:txid408170

Foldseek 3Di:
DDPPPPPCPPDDDDPDPQALVVLLVVLLVVLVVVVVVVAQEDEAEDEDDGNNPVSSVVSNVVSRHHYPYYHYPYDDDPPPDDPPDPDDD

InterPro domains:
  IPR001971 Small ribosomal subunit protein uS11 [MF_01310] (1-89)
  IPR001971 Small ribosomal subunit protein uS11 [PF00411] (16-88)
  IPR001971 Small ribosomal subunit protein uS11 [PIRSF002131] (16-89)
  IPR001971 Small ribosomal subunit protein uS11 [PTHR11759] (16-89)
  IPR018102 Small ribosomal subunit protein uS11, conserved site [PS00054] (57-79)
  IPR036967 Small ribosomal subunit protein uS11 superfamily [G3DSA:3.30.420.80] (13-89)

Sequence (89 aa):
MLFHGQVQAVWDLEVQKSTPYAAQMAAETAAKAALVHGLKSVDVFVKGPGSGREAAIRALQACGIDVVSIKDVTPVPHNGCRPPKRRRV